Protein AF-A0A257RNF0-F1 (afdb_monomer_lite)

Radius of gyration: 14.4 Å; chains: 1; bounding box: 33×28×38 Å

Sequence (69 aa):
MASERCPDAHVATDVAEVRDGQRLSPVQLVRGREPADHPLAGADGRHRIRARHGIGEDPPIPCRLVDPP

pLDDT: mean 85.16, std 14.12, range [36.38, 96.75]

Foldseek 3Di:
DDDPPDPDVLLVVLLVCVVVVHADDAFEWEDADPPVPRDTDTPDCPSNVNSQCVPDPDGDGHHDYDYDD

Secondary structure (DSSP, 8-state):
------S-HHHHHHHHHHHTTPPPPPEEEEPPBTTTTB--EE-S-HHHHHHHHTT-SSPPPPEEEE---

Structure (mmCIF, N/CA/C/O backbone):
data_AF-A0A257RNF0-F1
#
_entry.id   AF-A0A257RNF0-F1
#
loop_
_atom_site.group_PDB
_atom_site.id
_atom_site.type_symbol
_atom_site.label_atom_id
_atom_site.label_alt_id
_atom_site.label_comp_id
_atom_site.label_asym_id
_atom_site.label_entity_id
_atom_site.label_seq_id
_atom_site.pdbx_PDB_ins_code
_atom_site.Cartn_x
_atom_site.Cartn_y
_atom_site.Cartn_z
_atom_site.occupancy
_atom_site.B_iso_or_equiv
_atom_site.auth_seq_id
_atom_site.auth_comp_id
_atom_site.auth_asym_id
_atom_site.auth_atom_id
_atom_site.pdbx_PDB_model_num
ATOM 1 N N . MET A 1 1 ? -5.019 20.364 20.591 1.00 36.38 1 MET A N 1
ATOM 2 C CA . MET A 1 1 ? -4.249 20.021 19.379 1.00 36.38 1 MET A CA 1
ATOM 3 C C . MET A 1 1 ? -5.254 19.622 18.319 1.00 36.38 1 MET A C 1
ATOM 5 O O . MET A 1 1 ? -5.808 18.533 18.393 1.00 36.38 1 MET A O 1
ATOM 9 N N . ALA A 1 2 ? -5.641 20.577 17.474 1.00 36.59 2 ALA A N 1
ATOM 10 C CA . ALA A 1 2 ? -6.716 20.396 16.511 1.00 36.59 2 ALA A CA 1
ATOM 11 C C . ALA A 1 2 ? -6.300 19.345 15.480 1.00 36.59 2 ALA A C 1
ATOM 13 O O . ALA A 1 2 ? -5.285 19.497 14.811 1.00 36.59 2 ALA A O 1
ATOM 14 N N . SER A 1 3 ? -7.087 18.273 15.417 1.00 43.66 3 SER A N 1
ATOM 15 C CA . SER A 1 3 ? -7.048 17.256 14.376 1.00 43.66 3 SER A CA 1
ATOM 16 C C . SER A 1 3 ? -7.031 17.941 13.016 1.00 43.66 3 SER A C 1
ATOM 18 O O . SER A 1 3 ? -8.025 18.545 12.611 1.00 43.66 3 SER A O 1
ATOM 20 N N . GLU A 1 4 ?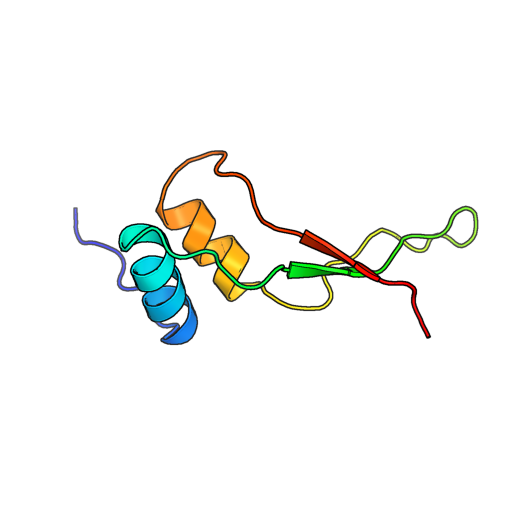 -5.905 17.842 12.322 1.00 47.00 4 GLU A N 1
ATOM 21 C CA . GLU A 1 4 ? -5.764 18.267 10.940 1.00 47.00 4 GLU A CA 1
ATOM 22 C C . GLU A 1 4 ? -6.774 17.468 10.112 1.00 47.00 4 GLU A C 1
ATOM 24 O O . GLU A 1 4 ? -6.680 16.252 9.936 1.00 47.00 4 GLU A O 1
ATOM 29 N N . ARG A 1 5 ? -7.855 18.142 9.726 1.00 52.47 5 ARG A N 1
ATOM 30 C CA . ARG A 1 5 ? -8.971 17.559 8.995 1.00 52.47 5 ARG A CA 1
ATOM 31 C C . ARG A 1 5 ? -8.446 17.187 7.611 1.00 52.47 5 ARG A C 1
ATOM 33 O O . ARG A 1 5 ? -8.234 18.061 6.778 1.00 52.47 5 ARG A O 1
ATOM 40 N N . CYS A 1 6 ? -8.175 15.901 7.396 1.00 49.66 6 CYS A N 1
ATOM 41 C CA . CYS A 1 6 ? -7.664 15.397 6.125 1.00 49.66 6 CYS A CA 1
ATOM 42 C C . CYS A 1 6 ? -8.676 15.739 5.008 1.00 49.66 6 CYS A C 1
ATOM 44 O O . CYS A 1 6 ? -9.824 15.304 5.098 1.00 49.66 6 CYS A O 1
ATOM 46 N N . PRO A 1 7 ? -8.303 16.521 3.977 1.00 54.69 7 PRO A N 1
ATOM 47 C CA . PRO A 1 7 ? -9.240 17.030 2.965 1.00 54.69 7 PRO A CA 1
ATOM 48 C C . PRO A 1 7 ? -9.697 15.972 1.947 1.00 54.69 7 PRO A C 1
ATOM 50 O O . PRO A 1 7 ? -10.461 16.277 1.037 1.00 54.69 7 PRO A O 1
ATOM 53 N N . ASP A 1 8 ? -9.237 14.732 2.085 1.00 72.00 8 ASP A N 1
ATOM 54 C CA . ASP A 1 8 ? -9.514 13.648 1.150 1.00 72.00 8 ASP A CA 1
ATOM 55 C C . ASP A 1 8 ? -10.612 12.745 1.727 1.00 72.00 8 ASP A C 1
ATOM 57 O O . ASP A 1 8 ? -10.366 11.970 2.656 1.00 72.00 8 ASP A O 1
ATOM 61 N N . ALA A 1 9 ? -11.833 12.854 1.191 1.00 83.81 9 ALA A N 1
ATOM 62 C CA . ALA A 1 9 ? -12.988 12.065 1.635 1.00 83.81 9 ALA A CA 1
ATOM 63 C C . ALA A 1 9 ? -12.693 10.554 1.628 1.00 83.81 9 ALA A C 1
ATOM 65 O O . ALA A 1 9 ? -13.099 9.846 2.543 1.00 83.81 9 ALA A O 1
ATOM 66 N N . HIS A 1 10 ? -11.897 10.089 0.659 1.00 85.56 10 HIS A N 1
ATOM 67 C CA . HIS A 1 10 ? -11.459 8.697 0.566 1.00 85.56 10 HIS A CA 1
ATOM 68 C C . HIS A 1 10 ? -10.622 8.256 1.774 1.00 85.56 10 H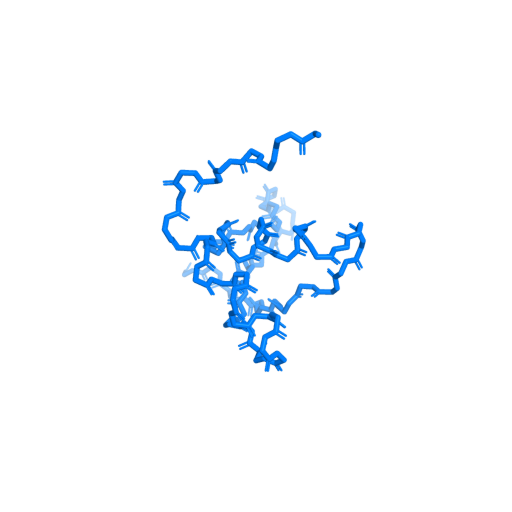IS A C 1
ATOM 70 O O . HIS A 1 10 ? -10.835 7.169 2.295 1.00 85.56 10 HIS A O 1
ATOM 76 N N . VAL A 1 11 ? -9.720 9.111 2.272 1.00 88.81 11 VAL A N 1
ATOM 77 C CA . VAL A 1 11 ? -8.909 8.799 3.462 1.00 88.81 11 VAL A CA 1
ATOM 78 C C . VAL A 1 11 ? -9.794 8.721 4.701 1.00 88.81 11 VAL A C 1
ATOM 80 O O . VAL A 1 11 ? -9.597 7.846 5.534 1.00 88.81 11 VAL A O 1
ATOM 83 N N . ALA A 1 12 ? -10.775 9.617 4.833 1.00 89.00 12 ALA A N 1
ATOM 84 C CA . ALA A 1 12 ? -11.703 9.585 5.960 1.00 89.00 12 ALA A CA 1
ATOM 85 C C . ALA A 1 12 ? -12.542 8.296 5.972 1.00 89.00 12 ALA A C 1
ATOM 87 O O . ALA A 1 12 ? -12.694 7.689 7.032 1.00 89.00 12 ALA A O 1
ATOM 88 N N . THR A 1 13 ? -13.027 7.860 4.805 1.00 89.88 13 THR A N 1
ATOM 89 C CA . THR A 1 13 ? -13.727 6.579 4.644 1.00 89.88 13 THR A CA 1
ATOM 90 C C . THR A 1 13 ? -12.831 5.407 5.026 1.00 89.88 13 THR A C 1
ATOM 92 O O . THR A 1 13 ? -13.203 4.639 5.904 1.00 89.88 13 THR A O 1
ATOM 95 N N . ASP A 1 14 ? -11.624 5.310 4.467 1.00 90.50 14 ASP A N 1
ATOM 96 C CA . ASP A 1 14 ? -10.697 4.217 4.788 1.00 90.50 14 ASP A CA 1
ATOM 97 C C . ASP A 1 14 ? -10.319 4.190 6.283 1.00 90.50 14 ASP A C 1
ATOM 99 O O . ASP A 1 14 ? -10.177 3.125 6.882 1.00 90.50 14 ASP A O 1
ATOM 103 N N . VAL A 1 15 ? -10.150 5.357 6.920 1.00 90.62 15 VAL A N 1
ATOM 104 C CA . VAL A 1 15 ? -9.894 5.434 8.369 1.00 90.62 15 VAL A CA 1
ATOM 105 C C . VAL A 1 15 ? -11.084 4.891 9.156 1.00 90.62 15 VAL A C 1
ATOM 107 O O . VAL A 1 15 ? -10.871 4.192 10.148 1.00 90.62 15 VAL A O 1
ATOM 110 N N . ALA A 1 16 ? -12.315 5.201 8.740 1.00 90.25 16 ALA A N 1
ATOM 111 C CA . ALA A 1 16 ? -13.517 4.657 9.363 1.00 90.25 16 ALA A CA 1
ATOM 112 C C . ALA A 1 16 ? -13.576 3.131 9.205 1.00 90.25 16 ALA A C 1
ATOM 114 O O . ALA A 1 16 ? -13.710 2.439 10.210 1.00 90.25 16 ALA A O 1
ATOM 115 N N . GLU A 1 17 ? -13.340 2.609 7.996 1.00 89.62 17 GLU A N 1
ATOM 116 C CA . GLU A 1 17 ? -13.303 1.164 7.740 1.00 89.62 17 GLU A CA 1
ATOM 117 C C . GLU A 1 17 ? -12.305 0.454 8.663 1.00 89.62 17 GLU A C 1
ATOM 119 O O . GLU A 1 17 ? -12.638 -0.533 9.320 1.00 89.62 17 GLU A O 1
ATOM 124 N N . VAL A 1 18 ? -11.080 0.975 8.786 1.00 88.69 18 VAL A N 1
ATOM 125 C CA . VAL A 1 18 ? -10.082 0.355 9.668 1.00 88.69 18 VAL A CA 1
ATOM 126 C C . VAL A 1 18 ? -10.475 0.451 11.143 1.00 88.69 18 VAL A C 1
ATOM 128 O O . VAL A 1 18 ? -10.236 -0.499 11.891 1.00 88.69 18 VAL A O 1
ATOM 131 N N . ARG A 1 19 ? -11.049 1.577 11.584 1.00 88.25 19 ARG A N 1
ATOM 132 C CA . ARG A 1 19 ? -11.507 1.756 12.974 1.00 88.25 19 ARG A CA 1
ATOM 133 C C . ARG A 1 19 ? -12.644 0.805 13.331 1.00 88.25 19 ARG A C 1
ATOM 135 O O . ARG A 1 19 ? -12.664 0.306 14.452 1.00 88.25 19 ARG A O 1
ATOM 142 N N . ASP A 1 20 ? -13.497 0.490 12.366 1.00 90.56 20 ASP A N 1
ATOM 143 C CA . ASP A 1 20 ? -14.571 -0.497 12.495 1.00 90.56 20 ASP A CA 1
ATOM 144 C C . ASP A 1 20 ? -14.054 -1.947 12.386 1.00 90.56 20 ASP A C 1
ATOM 146 O O . ASP A 1 20 ? -14.828 -2.905 12.378 1.00 90.56 20 ASP A O 1
ATOM 150 N N . GLY A 1 21 ? -12.730 -2.139 12.312 1.00 87.69 21 GLY A N 1
ATOM 151 C CA . GLY A 1 21 ? -12.088 -3.448 12.206 1.00 87.69 21 GLY A CA 1
ATOM 152 C C . GLY A 1 21 ? -12.210 -4.080 10.818 1.00 87.69 21 GLY A C 1
ATOM 153 O O . GLY A 1 21 ? -11.874 -5.256 10.643 1.00 87.69 21 GLY A O 1
ATOM 154 N N . GLN A 1 22 ? -12.673 -3.325 9.820 1.00 89.44 22 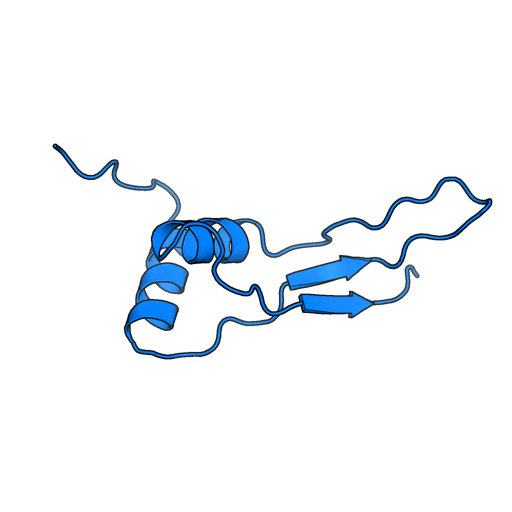GLN A N 1
ATOM 155 C CA . GLN A 1 22 ? -12.785 -3.801 8.450 1.00 89.44 22 GLN A CA 1
ATOM 156 C C . GLN A 1 22 ? -11.407 -3.875 7.786 1.00 89.44 22 GLN A C 1
ATOM 158 O O . GLN A 1 22 ? -10.454 -3.161 8.118 1.00 89.44 22 GLN A O 1
ATOM 163 N N . ARG A 1 23 ? -11.286 -4.789 6.822 1.00 86.88 23 ARG A N 1
ATOM 164 C CA . ARG A 1 23 ? -10.070 -4.928 6.023 1.00 86.88 23 ARG A CA 1
ATOM 165 C C . ARG A 1 23 ? -10.138 -3.982 4.838 1.00 86.88 23 ARG A C 1
ATOM 167 O O . ARG A 1 23 ? -10.988 -4.160 3.971 1.00 86.88 23 ARG A O 1
ATOM 174 N N . LEU A 1 24 ? -9.177 -3.067 4.765 1.00 90.88 24 LEU A N 1
ATOM 175 C CA . LEU A 1 24 ? -8.953 -2.277 3.562 1.00 90.88 24 LEU A CA 1
ATOM 176 C C . LEU A 1 24 ? -8.697 -3.187 2.364 1.00 90.88 24 LEU A C 1
ATOM 178 O O . LEU A 1 24 ? -8.007 -4.210 2.466 1.00 90.88 24 LEU A O 1
ATOM 182 N N . SER A 1 25 ? -9.191 -2.755 1.208 1.00 91.44 25 SER A N 1
ATOM 183 C CA . SER A 1 25 ? -8.790 -3.351 -0.062 1.00 91.44 25 SER A CA 1
ATOM 184 C C . SER A 1 25 ? -7.260 -3.291 -0.215 1.00 91.44 25 SER A C 1
ATOM 186 O O . SER A 1 25 ? -6.653 -2.269 0.128 1.00 91.44 25 SER A O 1
ATOM 188 N N . PRO A 1 26 ? -6.604 -4.344 -0.735 1.00 94.81 26 PRO A N 1
ATOM 189 C CA . PRO A 1 26 ? -5.153 -4.344 -0.887 1.00 94.81 26 PRO A CA 1
ATOM 190 C C . PRO A 1 26 ? -4.656 -3.211 -1.791 1.00 94.81 26 PRO A C 1
ATOM 192 O O . PRO A 1 26 ? -5.299 -2.864 -2.779 1.00 94.81 26 PRO A O 1
ATOM 195 N N . VAL A 1 27 ? -3.497 -2.644 -1.472 1.00 95.31 27 VAL A N 1
ATOM 196 C CA . VAL A 1 27 ? -2.734 -1.750 -2.355 1.00 95.31 27 VAL A CA 1
ATOM 197 C C . VAL A 1 27 ? -2.083 -2.586 -3.456 1.00 95.31 27 VAL A C 1
ATOM 199 O O . VAL A 1 27 ? -1.454 -3.602 -3.146 1.00 95.31 27 VAL A O 1
ATOM 202 N N . GLN A 1 28 ? -2.214 -2.203 -4.728 1.00 95.75 28 GLN A N 1
ATOM 203 C CA . GLN A 1 28 ? -1.506 -2.902 -5.798 1.00 95.75 28 GLN A CA 1
ATOM 204 C C . GLN A 1 28 ? -0.043 -2.457 -5.855 1.00 95.75 28 GLN A C 1
ATOM 206 O O . GLN A 1 28 ? 0.262 -1.268 -5.944 1.00 95.75 28 GLN A O 1
ATOM 211 N N . LEU A 1 29 ? 0.861 -3.433 -5.828 1.00 96.06 29 LEU A N 1
ATOM 212 C CA . LEU A 1 29 ? 2.287 -3.248 -6.065 1.00 96.06 29 LEU A CA 1
ATOM 213 C C . LEU A 1 29 ? 2.628 -3.859 -7.421 1.00 96.06 29 LEU A C 1
ATOM 215 O O . LEU A 1 29 ? 2.387 -5.044 -7.627 1.00 96.06 29 LEU A O 1
ATOM 219 N N . VAL A 1 30 ? 3.182 -3.072 -8.334 1.00 95.62 30 VAL A N 1
ATOM 220 C CA . VAL A 1 30 ? 3.675 -3.545 -9.631 1.00 95.62 30 VAL A CA 1
ATOM 221 C C . VAL A 1 30 ? 5.068 -4.118 -9.442 1.00 95.62 30 VAL A C 1
ATOM 223 O O . VAL A 1 30 ? 5.958 -3.434 -8.935 1.00 95.62 30 VAL A O 1
ATOM 226 N N . ARG A 1 31 ? 5.253 -5.383 -9.827 1.00 95.19 31 ARG A N 1
ATOM 227 C CA . ARG A 1 31 ? 6.504 -6.117 -9.654 1.00 95.19 31 ARG A CA 1
ATOM 228 C C . ARG A 1 31 ? 7.665 -5.405 -10.347 1.00 95.19 31 ARG A C 1
ATOM 230 O O . ARG A 1 31 ? 7.651 -5.218 -11.560 1.00 95.19 31 ARG A O 1
ATOM 237 N N . GLY A 1 32 ? 8.701 -5.106 -9.565 1.00 94.12 32 GLY A N 1
ATOM 238 C CA . GLY A 1 32 ? 9.982 -4.652 -10.089 1.00 94.12 32 GLY A CA 1
ATOM 239 C C . GLY A 1 32 ? 10.735 -5.759 -10.836 1.00 94.12 32 GLY A C 1
ATOM 240 O O . GLY A 1 32 ? 10.573 -6.945 -10.537 1.00 94.12 32 GLY A O 1
ATOM 241 N N . ARG A 1 33 ? 11.570 -5.384 -11.803 1.00 91.19 33 ARG A N 1
ATOM 242 C CA . ARG A 1 33 ? 12.338 -6.315 -12.633 1.00 91.19 33 ARG A CA 1
ATOM 243 C C . ARG A 1 33 ? 13.793 -5.877 -12.738 1.00 91.19 33 ARG A C 1
ATOM 245 O O . ARG A 1 33 ? 14.100 -4.879 -13.378 1.00 91.19 33 ARG A O 1
ATOM 252 N N . GLU A 1 34 ? 14.674 -6.727 -12.231 1.00 88.00 34 GLU A N 1
ATOM 253 C CA . GLU A 1 34 ? 16.119 -6.654 -12.454 1.00 88.00 34 GLU A CA 1
ATOM 254 C C . GLU A 1 34 ? 16.518 -7.549 -13.644 1.00 88.00 34 GLU A C 1
ATOM 256 O O . GLU A 1 34 ? 15.918 -8.618 -13.821 1.00 88.00 34 GLU A O 1
ATOM 261 N N . PRO A 1 35 ? 17.491 -7.154 -14.491 1.00 87.69 35 PRO A N 1
ATOM 262 C CA . PRO A 1 35 ? 18.299 -5.924 -14.458 1.00 87.69 35 PRO A CA 1
ATOM 263 C C . PRO A 1 35 ? 17.659 -4.759 -15.240 1.00 87.69 35 PRO A C 1
ATOM 265 O O . PRO A 1 35 ? 18.356 -3.886 -15.738 1.00 87.69 35 PRO A O 1
ATOM 268 N N . ALA A 1 36 ? 16.342 -4.776 -15.456 1.00 81.88 36 ALA A N 1
ATOM 269 C CA . ALA A 1 36 ? 15.663 -3.801 -16.311 1.00 81.88 36 ALA A CA 1
ATOM 270 C C . ALA A 1 36 ? 15.468 -2.422 -15.641 1.00 81.88 36 ALA A C 1
ATOM 272 O O . ALA A 1 36 ? 14.664 -1.637 -16.141 1.00 81.88 36 ALA A O 1
ATOM 273 N N . ASP A 1 37 ? 16.145 -2.158 -14.513 1.00 85.12 37 ASP A N 1
ATOM 274 C CA . ASP A 1 37 ? 16.003 -0.968 -13.661 1.00 85.12 37 ASP A CA 1
ATOM 275 C C . ASP A 1 37 ? 14.534 -0.571 -13.423 1.00 85.12 37 ASP A C 1
ATOM 277 O O . ASP A 1 37 ? 14.178 0.608 -13.365 1.00 85.12 37 ASP A O 1
ATOM 281 N N . HIS A 1 38 ? 13.644 -1.564 -13.309 1.00 89.12 38 HIS A N 1
ATOM 282 C CA . HIS A 1 38 ? 12.235 -1.325 -13.026 1.00 89.12 38 HIS A CA 1
ATOM 283 C C . HIS A 1 38 ? 11.991 -1.528 -11.528 1.00 89.12 38 HIS A C 1
ATOM 285 O O . HIS A 1 38 ? 11.887 -2.679 -11.095 1.00 89.12 38 HIS A O 1
ATOM 291 N N . PRO A 1 39 ? 11.907 -0.461 -10.713 1.00 92.81 39 PRO A N 1
ATOM 292 C CA . PRO A 1 39 ? 11.675 -0.609 -9.284 1.00 92.81 39 PRO A CA 1
ATOM 293 C C . PRO A 1 39 ? 10.255 -1.112 -9.003 1.00 92.81 39 PRO A C 1
ATOM 295 O O . PRO A 1 39 ? 9.318 -0.857 -9.757 1.00 92.81 39 PRO A O 1
ATOM 298 N N . LEU A 1 40 ? 10.083 -1.789 -7.866 1.00 93.56 40 LEU A N 1
ATOM 299 C CA . LEU A 1 40 ? 8.763 -2.072 -7.300 1.00 93.56 40 LEU A CA 1
ATOM 300 C C . LEU A 1 40 ? 8.024 -0.746 -7.065 1.00 93.56 40 LEU A C 1
ATOM 302 O O . LEU A 1 40 ? 8.525 0.116 -6.341 1.00 93.56 40 LEU A O 1
ATOM 306 N N . ALA A 1 41 ? 6.831 -0.595 -7.636 1.00 92.75 41 ALA A N 1
ATOM 307 C CA . ALA A 1 41 ? 6.057 0.642 -7.546 1.00 92.75 41 ALA A CA 1
ATOM 308 C C . ALA A 1 41 ? 4.639 0.390 -7.024 1.00 92.75 41 ALA A C 1
ATOM 310 O O . ALA A 1 41 ? 4.027 -0.634 -7.318 1.00 92.75 41 ALA A O 1
ATOM 311 N N . GLY A 1 42 ? 4.088 1.340 -6.268 1.00 91.69 42 GLY A N 1
ATOM 312 C CA . GLY A 1 42 ? 2.659 1.348 -5.954 1.00 91.69 42 GLY A CA 1
ATOM 313 C C . GLY A 1 42 ? 1.851 1.797 -7.171 1.00 91.69 42 GLY A C 1
ATOM 314 O O . GLY A 1 42 ? 2.088 2.888 -7.684 1.00 91.69 42 GLY A O 1
ATOM 315 N N . ALA A 1 43 ? 0.905 0.975 -7.626 1.00 90.69 43 ALA A N 1
ATOM 316 C CA . ALA A 1 43 ? 0.016 1.311 -8.742 1.00 90.69 43 ALA A CA 1
ATOM 317 C C . ALA A 1 43 ? -1.165 2.191 -8.300 1.00 90.69 43 ALA A C 1
ATOM 319 O O . ALA A 1 43 ? -1.605 3.067 -9.043 1.00 90.69 43 ALA A O 1
ATOM 320 N N . ASP A 1 44 ? -1.681 1.970 -7.090 1.00 89.50 44 ASP A N 1
ATOM 321 C CA . ASP A 1 44 ? -2.847 2.673 -6.560 1.00 89.50 44 ASP A CA 1
ATOM 322 C C . ASP A 1 44 ? -2.805 2.763 -5.018 1.00 89.50 44 ASP A C 1
ATOM 324 O O . ASP A 1 44 ? -1.791 2.476 -4.387 1.00 89.50 44 ASP A O 1
ATOM 328 N N . GLY A 1 45 ? -3.897 3.201 -4.383 1.00 89.62 45 GLY A N 1
ATOM 329 C CA . GLY A 1 45 ? -4.081 3.001 -2.941 1.00 89.62 45 GLY A CA 1
ATOM 330 C C . GLY A 1 45 ? -3.378 3.992 -2.012 1.00 89.62 45 GLY A C 1
ATOM 331 O O . GLY A 1 45 ? -3.318 3.745 -0.809 1.00 89.62 45 GLY A O 1
ATOM 332 N N . ARG A 1 46 ? -2.916 5.151 -2.509 1.00 90.62 46 ARG A N 1
ATOM 333 C CA . ARG A 1 46 ? -2.288 6.194 -1.661 1.00 90.62 46 ARG A CA 1
ATOM 334 C C . ARG A 1 46 ? -3.153 6.604 -0.457 1.00 90.62 46 ARG A C 1
ATOM 336 O O . ARG A 1 46 ? -2.631 6.883 0.618 1.00 90.62 46 ARG A O 1
ATOM 343 N N . HIS A 1 47 ? -4.476 6.638 -0.640 1.00 91.19 47 HIS A N 1
ATOM 344 C CA . HIS A 1 47 ? -5.437 7.004 0.401 1.00 91.19 47 HIS A CA 1
ATOM 345 C C . HIS A 1 47 ? -5.535 5.921 1.484 1.00 91.19 47 HIS A C 1
ATOM 347 O O . HIS A 1 47 ? -5.514 6.259 2.664 1.00 91.19 47 HIS A O 1
ATOM 353 N N . ARG A 1 48 ? -5.459 4.641 1.095 1.00 92.19 48 ARG A N 1
ATOM 354 C CA . ARG A 1 48 ? -5.409 3.491 2.009 1.00 92.19 48 ARG A CA 1
ATOM 355 C C . ARG A 1 48 ? -4.108 3.445 2.809 1.00 92.19 48 ARG A C 1
ATOM 357 O O . ARG A 1 48 ? -4.144 3.199 4.011 1.00 92.19 48 ARG A O 1
ATOM 364 N N . ILE A 1 49 ? -2.970 3.763 2.182 1.00 91.50 49 ILE A N 1
ATOM 365 C CA . ILE A 1 49 ? -1.676 3.911 2.876 1.00 91.50 49 ILE A CA 1
ATOM 366 C C . ILE A 1 49 ? -1.762 5.026 3.927 1.00 91.50 49 ILE A C 1
ATOM 368 O O . ILE A 1 49 ? -1.441 4.808 5.096 1.00 91.50 49 ILE A O 1
ATOM 372 N N . ARG A 1 50 ? -2.248 6.212 3.534 1.00 90.50 50 ARG A N 1
ATOM 373 C CA . ARG A 1 50 ? -2.387 7.359 4.443 1.00 90.50 50 ARG A CA 1
ATOM 374 C C . ARG A 1 50 ? -3.368 7.081 5.580 1.00 90.50 50 ARG A C 1
ATOM 376 O O . ARG A 1 50 ? -3.089 7.434 6.721 1.00 90.50 50 ARG A O 1
ATOM 383 N N . ALA A 1 51 ? -4.495 6.446 5.275 1.00 90.12 51 ALA A N 1
ATOM 384 C CA . ALA A 1 51 ? -5.480 6.055 6.270 1.00 90.12 51 ALA A CA 1
ATOM 385 C C . ALA A 1 51 ? -4.875 5.110 7.301 1.00 90.12 51 ALA A C 1
ATOM 387 O O . ALA A 1 51 ? -5.064 5.312 8.496 1.00 90.12 51 ALA A O 1
ATOM 388 N N . ARG A 1 52 ? -4.075 4.135 6.854 1.00 89.31 52 ARG A N 1
ATOM 389 C CA . ARG A 1 52 ? -3.399 3.197 7.745 1.00 89.31 52 ARG A CA 1
ATOM 390 C C . ARG A 1 52 ? -2.414 3.906 8.679 1.00 89.31 52 ARG A C 1
ATOM 392 O O . ARG A 1 52 ? -2.503 3.700 9.884 1.00 89.31 52 ARG A O 1
ATOM 399 N N . HIS A 1 53 ? -1.572 4.801 8.159 1.00 86.88 53 HIS A N 1
ATOM 400 C CA . HIS A 1 53 ? -0.645 5.616 8.963 1.00 86.88 53 HIS A CA 1
ATOM 401 C C . HIS A 1 53 ? -1.366 6.518 9.989 1.00 86.88 53 HIS A C 1
ATOM 403 O O . HIS A 1 53 ? -0.800 6.904 11.007 1.00 86.88 53 HIS A O 1
ATOM 409 N N . GLY A 1 54 ? -2.642 6.854 9.775 1.00 84.56 54 GLY A N 1
ATOM 410 C CA . GLY A 1 54 ? -3.445 7.593 10.756 1.00 84.56 54 GLY A CA 1
ATOM 411 C C . GLY A 1 54 ? -3.793 6.808 12.031 1.00 84.56 54 GLY A C 1
ATOM 412 O O . GLY A 1 54 ? -4.462 7.352 12.909 1.00 84.56 54 GLY A O 1
ATOM 413 N N . ILE A 1 55 ? -3.408 5.529 12.120 1.00 82.94 55 ILE A N 1
ATOM 414 C CA . ILE A 1 55 ? -3.897 4.569 13.127 1.00 82.94 55 ILE A CA 1
ATOM 415 C C . ILE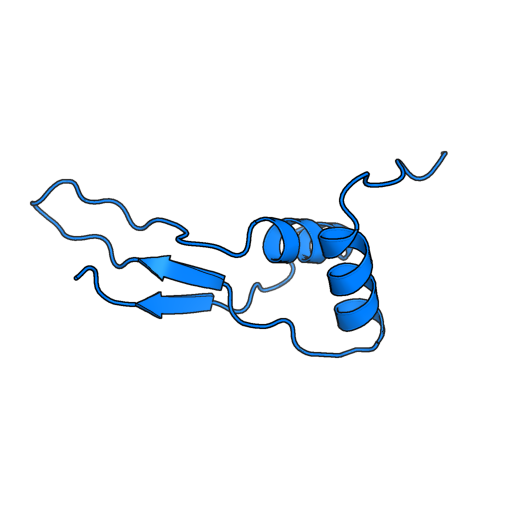 A 1 55 ? -2.741 3.981 13.950 1.00 82.94 55 ILE A C 1
ATOM 417 O O . ILE A 1 55 ? -2.960 3.456 15.039 1.00 82.94 55 ILE A O 1
ATOM 421 N N . GLY A 1 56 ? -1.508 4.115 13.468 1.00 83.81 56 GLY A N 1
ATOM 422 C CA . GLY A 1 56 ? -0.284 3.732 14.160 1.00 83.81 56 GLY A CA 1
ATOM 423 C C . GLY A 1 56 ? 0.941 4.122 13.336 1.00 83.81 56 GLY A C 1
ATOM 424 O O . GLY A 1 56 ? 0.797 4.526 12.183 1.00 83.81 56 GLY A O 1
ATOM 425 N N . GLU A 1 57 ? 2.128 3.969 13.919 1.00 82.25 57 GLU A N 1
ATOM 426 C CA . GLU A 1 57 ? 3.413 4.270 13.269 1.00 82.25 57 GLU A CA 1
ATOM 427 C C . GLU A 1 57 ? 3.776 3.225 12.198 1.00 82.25 57 GLU A C 1
ATOM 429 O O . GLU A 1 57 ? 3.974 3.584 11.041 1.00 82.25 57 GLU A O 1
ATOM 434 N N . ASP A 1 58 ? 3.702 1.929 12.540 1.00 86.69 58 ASP A N 1
ATOM 435 C CA . ASP A 1 58 ? 4.016 0.806 11.631 1.00 86.69 58 ASP A CA 1
ATOM 436 C C . ASP A 1 58 ? 2.858 -0.191 11.400 1.00 86.69 58 ASP A C 1
ATOM 438 O O . ASP A 1 58 ? 3.015 -1.413 11.515 1.00 86.69 58 ASP A O 1
ATOM 442 N N . PRO A 1 59 ? 1.636 0.276 11.107 1.00 88.00 59 PRO A N 1
ATOM 443 C CA . PRO A 1 59 ? 0.504 -0.609 10.927 1.00 88.00 59 PRO A CA 1
ATOM 444 C C . PRO A 1 59 ? 0.664 -1.398 9.618 1.00 88.00 59 PRO A C 1
ATOM 446 O O . PRO A 1 59 ? 0.932 -0.809 8.569 1.00 88.00 59 PRO A O 1
ATOM 449 N N . PRO A 1 60 ? 0.426 -2.724 9.615 1.00 90.38 60 PRO A N 1
ATOM 450 C CA . PRO A 1 60 ? 0.613 -3.531 8.416 1.00 90.38 60 PRO A CA 1
ATOM 451 C C . PRO A 1 60 ? -0.339 -3.069 7.313 1.00 90.38 60 PRO A C 1
ATOM 453 O O . PRO A 1 60 ? -1.531 -2.866 7.573 1.00 90.38 60 PRO A O 1
ATOM 456 N N . ILE A 1 61 ? 0.176 -2.921 6.092 1.00 91.06 61 ILE A N 1
ATOM 457 C CA . ILE A 1 61 ? -0.591 -2.504 4.914 1.00 91.06 61 ILE A CA 1
ATOM 458 C C . ILE A 1 61 ? -0.873 -3.744 4.059 1.00 91.06 61 ILE A C 1
ATOM 460 O O . ILE A 1 61 ? 0.069 -4.428 3.654 1.00 91.06 61 ILE A O 1
ATOM 464 N N . PRO A 1 62 ? -2.145 -4.073 3.775 1.00 92.94 62 PRO A N 1
ATOM 465 C CA . PRO A 1 62 ? -2.456 -5.166 2.868 1.00 92.94 62 PRO A CA 1
ATOM 466 C C . PRO A 1 62 ? -2.014 -4.790 1.451 1.00 92.94 62 PRO A C 1
ATOM 468 O O . PRO A 1 62 ? -2.465 -3.785 0.903 1.00 92.94 62 PRO A O 1
ATOM 471 N N . CYS A 1 63 ? -1.168 -5.619 0.846 1.00 95.56 63 CYS A N 1
ATOM 472 C CA . CYS A 1 63 ? -0.645 -5.411 -0.502 1.00 95.56 63 CYS A CA 1
ATOM 473 C C . CYS A 1 63 ? -0.945 -6.618 -1.397 1.00 95.56 63 CYS A C 1
ATOM 475 O O . CYS A 1 63 ? -0.977 -7.760 -0.935 1.00 95.56 63 CYS A O 1
ATOM 477 N N . ARG A 1 64 ? -1.136 -6.367 -2.693 1.00 96.19 64 ARG A N 1
ATOM 478 C CA . ARG A 1 64 ? -1.221 -7.389 -3.740 1.00 96.19 64 ARG A CA 1
ATOM 479 C C . ARG A 1 64 ? -0.166 -7.096 -4.797 1.00 96.19 64 ARG A C 1
ATOM 481 O O . ARG A 1 64 ? -0.217 -6.052 -5.436 1.00 96.19 64 ARG A O 1
ATOM 488 N N . LEU A 1 65 ? 0.760 -8.030 -4.988 1.00 96.75 65 LEU A N 1
ATOM 489 C CA . LEU A 1 65 ? 1.747 -7.961 -6.059 1.00 96.75 65 LEU A CA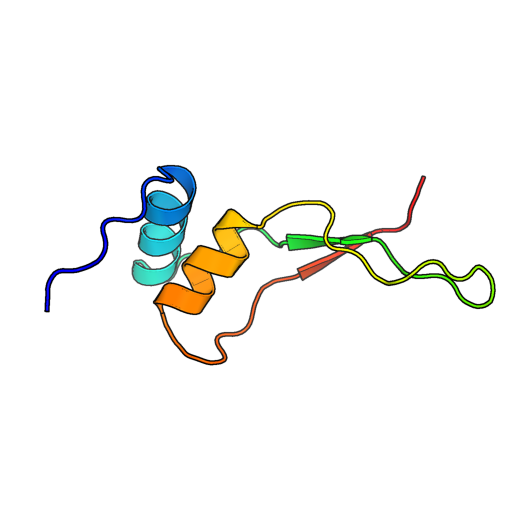 1
ATOM 490 C C . LEU A 1 65 ? 1.084 -8.327 -7.392 1.00 96.75 65 LEU A C 1
ATOM 492 O O . LEU A 1 65 ? 0.392 -9.343 -7.473 1.00 96.75 65 LEU A O 1
ATOM 496 N N . VAL A 1 66 ? 1.283 -7.498 -8.409 1.00 95.75 66 VAL A N 1
ATOM 497 C CA . VAL A 1 66 ? 0.801 -7.695 -9.779 1.00 95.75 66 VAL A CA 1
ATOM 498 C C . VAL A 1 66 ? 1.971 -7.583 -10.748 1.00 95.75 66 VAL A C 1
ATOM 500 O O . VAL A 1 66 ? 2.945 -6.884 -10.465 1.00 95.75 66 VAL A O 1
ATOM 503 N N . ASP A 1 67 ? 1.885 -8.271 -11.879 1.00 93.00 67 ASP A N 1
ATOM 504 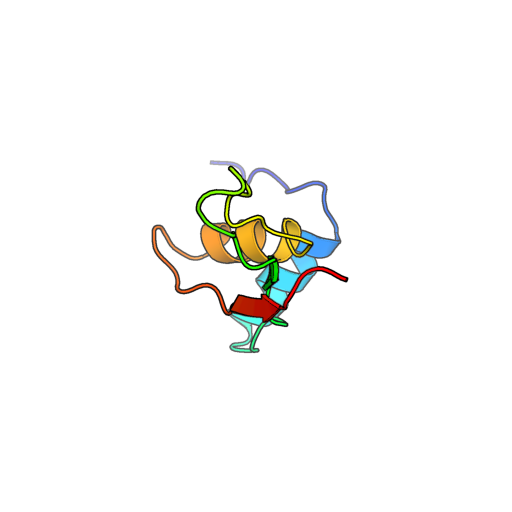C CA . ASP A 1 67 ? 2.878 -8.148 -12.941 1.00 93.00 67 ASP A CA 1
ATOM 505 C C . ASP A 1 67 ? 2.522 -6.970 -13.867 1.00 93.00 67 ASP A C 1
ATOM 507 O O . ASP A 1 67 ? 1.334 -6.678 -14.052 1.00 93.00 67 ASP A O 1
ATOM 511 N N . PRO A 1 68 ? 3.524 -6.253 -14.408 1.00 83.56 68 PRO A N 1
ATOM 512 C CA . PRO A 1 68 ? 3.285 -5.255 -15.444 1.00 83.56 68 PRO A CA 1
ATOM 513 C C . PRO A 1 68 ? 2.702 -5.919 -16.710 1.00 83.56 68 PRO A C 1
ATOM 515 O O . PRO A 1 68 ? 2.953 -7.108 -16.931 1.00 83.56 68 PRO A O 1
ATOM 518 N N . PRO A 1 69 ? 1.913 -5.180 -17.513 1.00 75.75 69 PRO A N 1
ATOM 519 C CA . PRO A 1 69 ? 1.361 -5.680 -18.773 1.00 75.75 69 PRO A CA 1
ATOM 520 C C . PRO A 1 69 ? 2.436 -6.048 -19.804 1.00 75.75 69 PRO A C 1
ATOM 522 O O . PRO A 1 69 ? 3.553 -5.479 -19.746 1.00 75.75 69 PRO A O 1
#